Protein AF-A0A9D4L887-F1 (afdb_monomer)

Foldseek 3Di:
DDPPPDPLCAPVNVLVVLVPDPDPVSSVVSVVVVVLLVVVCVVVVHPDRPSRQDPVNVVVSVVVSVVVVVVVVVD

Radius of gyration: 14.47 Å; Cα contacts (8 Å, |Δi|>4): 22; chains: 1; bounding box: 28×32×41 Å

pLDDT: mean 73.72, std 16.01, range [36.66, 94.12]

Solvent-accessible surface area (backbone atoms only — not comparable to full-atom values): 4623 Å² total; per-residue (Å²): 132,82,85,82,74,75,82,81,60,43,66,69,52,52,53,52,55,40,68,69,46,88,48,64,68,57,33,56,48,53,56,48,52,52,53,53,51,54,53,49,36,53,73,74,70,47,86,74,54,80,67,76,52,50,73,70,58,45,51,52,51,51,53,52,50,57,55,54,61,51,62,67,72,78,111

Secondary structure (DSSP, 8-state):
----------HHHHHHHHHT-S-HHHHHHHHHHHHHHHHHHHHTT----TTT--HHHHHHHHHHHHHHHHHTT--

Organism: Dreissena polymorpha (NCBI:txid45954)

Structure (mmCIF, N/CA/C/O backbone):
data_AF-A0A9D4L887-F1
#
_entry.id   AF-A0A9D4L887-F1
#
loop_
_atom_site.group_PDB
_atom_site.id
_atom_site.type_symbol
_atom_site.label_atom_id
_atom_site.label_alt_id
_atom_site.label_comp_id
_atom_site.label_asym_id
_atom_site.label_entity_id
_atom_site.label_seq_id
_atom_site.pdbx_PDB_ins_code
_atom_site.Cartn_x
_atom_site.Cartn_y
_atom_site.Cartn_z
_atom_site.occupancy
_atom_site.B_iso_or_equiv
_atom_site.auth_seq_id
_atom_site.auth_comp_id
_atom_site.auth_asym_id
_atom_site.auth_atom_id
_atom_site.pdbx_PDB_model_num
ATOM 1 N N . MET A 1 1 ? -12.456 -12.717 -27.042 1.00 36.66 1 MET A N 1
ATOM 2 C CA . MET A 1 1 ? -11.169 -13.076 -26.416 1.00 36.66 1 MET A CA 1
ATOM 3 C C . MET A 1 1 ? -11.109 -12.300 -25.122 1.00 36.66 1 MET A C 1
ATOM 5 O O . MET A 1 1 ? -11.086 -11.078 -25.177 1.00 36.66 1 MET A O 1
ATOM 9 N N . ASP A 1 2 ? -11.222 -13.011 -24.006 1.00 45.41 2 ASP A N 1
ATOM 10 C CA . ASP A 1 2 ? -11.255 -12.455 -22.654 1.00 45.41 2 ASP A CA 1
ATOM 11 C C . ASP A 1 2 ? -9.914 -11.792 -22.325 1.00 45.41 2 ASP A C 1
ATOM 13 O O . ASP A 1 2 ? -8.910 -12.477 -22.134 1.00 45.41 2 ASP A O 1
ATOM 17 N N . LEU A 1 3 ? -9.901 -10.459 -22.282 1.00 44.41 3 LEU A N 1
ATOM 18 C CA . LEU A 1 3 ? -8.751 -9.654 -21.852 1.00 44.41 3 LEU A CA 1
ATOM 19 C C . LEU A 1 3 ? -8.693 -9.457 -20.326 1.00 44.41 3 LEU A C 1
ATOM 21 O O . LEU A 1 3 ? -7.821 -8.747 -19.843 1.00 44.41 3 LEU A O 1
ATOM 25 N N . ASP A 1 4 ? -9.582 -10.113 -19.578 1.00 46.12 4 ASP A N 1
ATOM 26 C CA . ASP A 1 4 ? -9.689 -9.999 -18.116 1.00 46.12 4 ASP A CA 1
ATOM 27 C C . ASP A 1 4 ? -8.982 -11.134 -17.359 1.00 46.12 4 ASP A C 1
ATOM 29 O O . ASP A 1 4 ? -9.166 -11.315 -16.154 1.00 46.12 4 ASP A O 1
ATOM 33 N N . ARG A 1 5 ? -8.154 -11.935 -18.040 1.00 45.75 5 ARG A N 1
ATOM 34 C CA . ARG A 1 5 ? -7.385 -12.984 -17.368 1.00 45.75 5 ARG A CA 1
ATOM 35 C C . ARG A 1 5 ? -6.017 -12.485 -16.935 1.00 45.75 5 ARG A C 1
ATOM 37 O O . ARG A 1 5 ? -5.107 -12.327 -17.739 1.00 45.75 5 ARG A O 1
ATOM 44 N N . HIS A 1 6 ? -5.909 -12.397 -15.614 1.00 44.97 6 HIS A N 1
ATOM 45 C CA . HIS A 1 6 ? -4.685 -12.464 -14.825 1.00 44.97 6 HIS A CA 1
ATOM 46 C C . HIS A 1 6 ? -3.875 -11.181 -14.764 1.00 44.97 6 HIS A C 1
ATOM 48 O O . HIS A 1 6 ? -2.795 -11.066 -15.332 1.00 44.97 6 HIS A O 1
ATOM 54 N N . ILE A 1 7 ? -4.328 -10.286 -13.894 1.00 49.50 7 ILE A N 1
ATOM 55 C CA . ILE A 1 7 ? -3.364 -9.611 -13.037 1.00 49.50 7 ILE A CA 1
ATOM 56 C C . ILE A 1 7 ? -3.723 -9.910 -11.580 1.00 49.50 7 ILE A C 1
ATOM 58 O O . ILE A 1 7 ? -4.174 -9.050 -10.832 1.00 49.50 7 ILE A O 1
ATOM 62 N N . ALA A 1 8 ? -3.551 -11.173 -11.187 1.00 45.81 8 ALA A N 1
ATOM 63 C CA . ALA A 1 8 ? -3.263 -11.468 -9.791 1.00 45.81 8 ALA A CA 1
ATOM 64 C C . ALA A 1 8 ? -1.822 -10.988 -9.568 1.00 45.81 8 ALA A C 1
ATOM 66 O O . ALA A 1 8 ? -0.878 -11.724 -9.832 1.00 45.81 8 ALA A O 1
ATOM 67 N N . VAL A 1 9 ? -1.661 -9.700 -9.246 1.00 54.28 9 VAL A N 1
ATOM 68 C CA . VAL A 1 9 ? -0.356 -9.134 -8.889 1.00 54.28 9 VAL A CA 1
ATOM 69 C C . VAL A 1 9 ? -0.039 -9.681 -7.503 1.00 54.28 9 VAL A C 1
ATOM 71 O O . VAL A 1 9 ? -0.667 -9.261 -6.532 1.00 54.28 9 VAL A O 1
ATOM 74 N N . SER A 1 10 ? 0.900 -10.617 -7.392 1.00 55.34 10 SER A N 1
ATOM 75 C CA . SER A 1 10 ? 1.428 -10.980 -6.074 1.00 55.34 10 SER A CA 1
ATOM 76 C C . SER A 1 10 ? 2.113 -9.759 -5.434 1.00 55.34 10 SER A C 1
ATOM 78 O O . SER A 1 10 ? 2.500 -8.797 -6.112 1.00 55.34 10 SER A O 1
ATOM 80 N N . ALA A 1 11 ? 2.279 -9.742 -4.113 1.00 55.16 11 ALA A N 1
ATOM 81 C CA . ALA A 1 11 ? 3.016 -8.676 -3.442 1.00 55.16 11 ALA A CA 1
ATOM 82 C C . ALA A 1 11 ? 4.465 -8.602 -3.962 1.00 55.16 11 ALA A C 1
ATOM 84 O O . ALA A 1 11 ? 5.007 -7.501 -4.110 1.00 55.16 11 ALA A O 1
ATOM 85 N N . GLU A 1 12 ? 5.048 -9.751 -4.316 1.00 56.16 12 GLU A N 1
ATOM 86 C CA . GLU A 1 12 ? 6.349 -9.864 -4.979 1.00 56.16 12 GLU A CA 1
ATOM 87 C C . GLU A 1 12 ? 6.347 -9.132 -6.339 1.00 56.16 12 GLU A C 1
ATOM 89 O O . GLU A 1 12 ? 7.228 -8.308 -6.596 1.00 56.16 12 GLU A O 1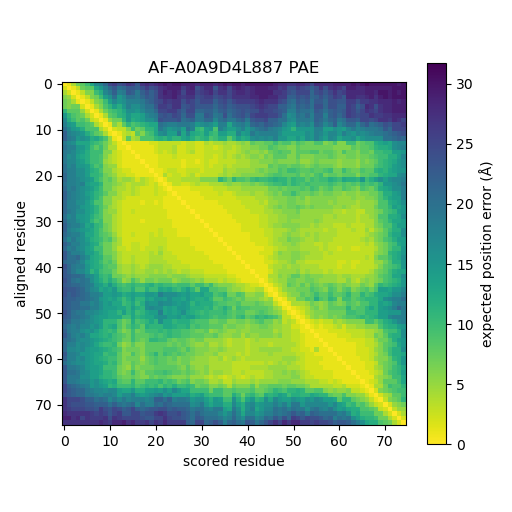
ATOM 94 N N . ASP A 1 13 ? 5.303 -9.315 -7.158 1.00 69.56 13 ASP A N 1
ATOM 95 C CA . ASP A 1 13 ? 5.145 -8.634 -8.455 1.00 69.56 13 ASP A CA 1
ATOM 96 C C . ASP A 1 13 ? 4.977 -7.116 -8.303 1.00 69.56 13 ASP A C 1
ATOM 98 O O . ASP A 1 13 ? 5.460 -6.340 -9.131 1.00 69.56 13 ASP A O 1
ATOM 102 N N . THR A 1 14 ? 4.336 -6.656 -7.225 1.00 76.38 14 THR A N 1
ATOM 103 C CA . THR A 1 14 ? 4.140 -5.219 -6.970 1.00 76.38 14 THR A CA 1
ATOM 104 C C . THR A 1 14 ? 5.462 -4.521 -6.646 1.00 76.38 14 THR A C 1
ATOM 106 O O . THR A 1 14 ? 5.760 -3.457 -7.201 1.00 76.38 14 THR A O 1
ATOM 109 N N . TYR A 1 15 ? 6.279 -5.099 -5.758 1.00 80.50 15 TYR A N 1
ATOM 110 C CA . TYR A 1 15 ? 7.579 -4.514 -5.417 1.00 80.50 15 TYR A CA 1
ATOM 111 C C . TYR A 1 15 ? 8.571 -4.621 -6.581 1.00 80.50 15 TYR A C 1
ATOM 113 O O . TYR A 1 15 ? 9.282 -3.648 -6.841 1.00 80.50 15 TYR A O 1
ATOM 121 N N . GLN A 1 16 ? 8.562 -5.728 -7.332 1.00 83.31 16 GLN A N 1
ATOM 122 C CA . GLN A 1 16 ? 9.367 -5.879 -8.550 1.00 83.31 16 GLN A CA 1
ATOM 123 C C . GLN A 1 16 ? 8.957 -4.877 -9.639 1.00 83.31 16 GLN A C 1
ATOM 125 O O . GLN A 1 16 ? 9.817 -4.243 -10.256 1.00 83.31 16 GLN A O 1
ATOM 130 N N . PHE A 1 17 ? 7.653 -4.652 -9.835 1.00 83.81 17 PHE A N 1
ATOM 131 C CA . PHE A 1 17 ? 7.150 -3.618 -10.739 1.00 83.81 17 PHE A CA 1
ATOM 132 C C . PHE A 1 17 ? 7.634 -2.226 -10.328 1.00 83.81 17 PHE A C 1
ATOM 134 O O . PHE A 1 17 ? 8.096 -1.455 -11.172 1.00 83.81 17 PHE A O 1
ATOM 141 N N . ILE A 1 18 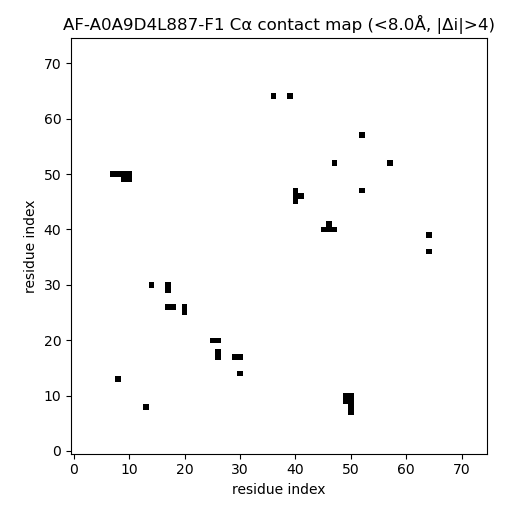? 7.570 -1.897 -9.037 1.00 86.44 18 ILE A N 1
ATOM 142 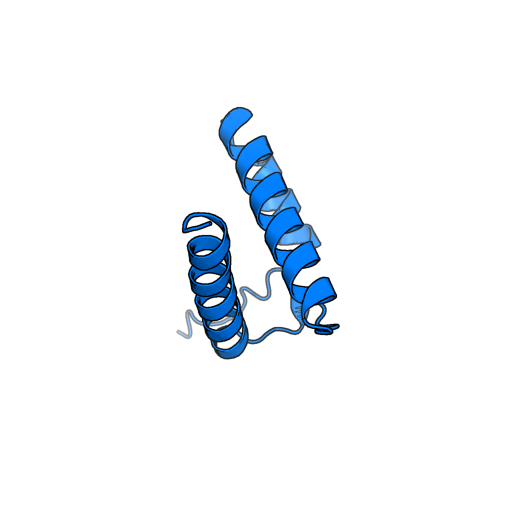C CA . ILE A 1 18 ? 8.065 -0.615 -8.532 1.00 86.44 18 ILE A CA 1
ATOM 143 C C . ILE A 1 18 ? 9.567 -0.485 -8.769 1.00 86.44 18 ILE A C 1
ATOM 145 O O . ILE A 1 18 ? 9.992 0.545 -9.284 1.00 86.44 18 ILE A O 1
ATOM 149 N N . ASP A 1 19 ? 10.357 -1.513 -8.463 1.00 88.56 19 ASP A N 1
ATOM 150 C CA . ASP A 1 19 ? 11.811 -1.497 -8.651 1.00 88.56 19 ASP A CA 1
ATOM 151 C C . ASP A 1 19 ? 12.239 -1.410 -10.123 1.00 88.56 19 ASP A C 1
ATOM 153 O O . ASP A 1 19 ? 13.306 -0.873 -10.420 1.00 88.56 19 ASP A O 1
ATOM 157 N N . SER A 1 20 ? 11.384 -1.832 -11.060 1.00 87.75 20 SER A N 1
ATOM 158 C CA . SER A 1 20 ? 11.616 -1.668 -12.502 1.00 87.75 20 SER A CA 1
ATOM 159 C C . SER A 1 20 ? 11.549 -0.206 -12.983 1.00 87.75 20 SER A C 1
ATOM 161 O O . SER A 1 20 ? 11.986 0.115 -14.096 1.00 87.75 20 SER A O 1
ATOM 163 N N . LYS A 1 21 ? 11.017 0.719 -12.168 1.00 87.06 21 LYS A N 1
ATOM 164 C CA . LYS A 1 21 ? 10.874 2.129 -12.552 1.00 87.06 21 LYS A CA 1
ATOM 165 C C . LYS A 1 21 ? 12.235 2.821 -12.603 1.00 87.06 21 LYS A C 1
ATOM 167 O O . LYS A 1 21 ? 12.991 2.848 -11.639 1.00 87.06 21 LYS A O 1
ATOM 172 N N . LYS A 1 22 ? 12.496 3.523 -13.710 1.00 85.00 22 LYS A N 1
ATOM 173 C CA . LYS A 1 22 ? 13.757 4.258 -13.936 1.00 85.00 22 LYS A CA 1
ATOM 174 C C . LYS A 1 22 ? 14.019 5.383 -12.927 1.00 85.00 22 LYS A C 1
ATOM 176 O O . LYS A 1 22 ? 15.167 5.758 -12.714 1.00 85.00 22 LYS A O 1
ATOM 181 N N . ASN A 1 23 ? 12.971 5.969 -12.345 1.00 94.12 23 ASN A N 1
ATOM 182 C CA . ASN A 1 23 ? 13.110 7.101 -11.435 1.00 94.12 23 ASN A CA 1
ATOM 183 C C . ASN A 1 23 ? 13.198 6.635 -9.977 1.00 94.12 23 ASN A C 1
ATOM 185 O O . ASN A 1 23 ? 12.182 6.357 -9.341 1.00 94.12 23 ASN A O 1
ATOM 189 N N . THR A 1 24 ? 14.404 6.665 -9.412 1.00 91.88 24 THR A N 1
ATOM 190 C CA . THR A 1 24 ? 14.679 6.272 -8.022 1.00 91.88 24 THR A CA 1
ATOM 191 C C . THR A 1 24 ? 13.867 7.056 -6.985 1.00 91.88 24 THR A C 1
ATOM 193 O O . THR A 1 24 ? 13.538 6.522 -5.926 1.00 91.88 24 THR A O 1
ATOM 196 N N . SER A 1 25 ? 13.529 8.324 -7.250 1.00 91.94 25 SER A N 1
ATOM 197 C CA . SER A 1 25 ? 12.691 9.112 -6.332 1.00 91.94 25 SER A CA 1
ATOM 198 C C . SER A 1 25 ? 11.250 8.601 -6.306 1.00 91.94 25 SER A C 1
ATOM 200 O O . SER A 1 25 ? 10.664 8.478 -5.230 1.00 91.94 25 SER A O 1
ATOM 202 N N . THR A 1 26 ? 10.719 8.217 -7.469 1.00 88.06 26 THR A N 1
ATOM 203 C CA . THR A 1 26 ? 9.416 7.560 -7.605 1.00 88.06 26 THR A CA 1
ATOM 204 C C . THR A 1 26 ? 9.424 6.197 -6.920 1.00 88.06 26 THR A C 1
ATOM 206 O O . THR A 1 26 ? 8.558 5.956 -6.093 1.00 88.06 26 THR A O 1
ATOM 209 N N . VAL A 1 27 ? 10.449 5.364 -7.145 1.00 89.81 27 VAL A N 1
ATOM 210 C CA . VAL A 1 27 ? 10.610 4.060 -6.465 1.00 89.81 27 VAL A CA 1
ATOM 211 C C . VAL A 1 27 ? 10.525 4.215 -4.944 1.00 89.81 27 VAL A C 1
ATOM 213 O O . VAL A 1 27 ? 9.739 3.545 -4.275 1.00 89.81 27 VAL A O 1
ATOM 216 N N . LYS A 1 28 ? 11.314 5.141 -4.379 1.00 90.25 28 LYS A N 1
ATOM 217 C CA . LYS A 1 28 ? 11.337 5.399 -2.931 1.00 90.25 28 LYS A CA 1
ATOM 218 C C . LYS A 1 28 ? 9.990 5.885 -2.401 1.00 90.25 28 LYS A C 1
ATOM 220 O O . LYS A 1 28 ? 9.623 5.532 -1.281 1.00 90.25 28 LYS A O 1
ATOM 225 N N . LYS A 1 29 ? 9.288 6.722 -3.167 1.00 90.69 29 LYS A N 1
ATOM 226 C CA . LYS A 1 29 ? 7.964 7.226 -2.798 1.00 90.69 29 LYS A CA 1
ATOM 227 C C . LYS A 1 29 ? 6.934 6.099 -2.811 1.00 90.69 29 LYS A C 1
ATOM 229 O O . LYS A 1 29 ? 6.262 5.904 -1.809 1.00 90.69 29 LYS A O 1
ATOM 234 N N . ASP A 1 30 ? 6.882 5.321 -3.882 1.00 87.62 30 ASP A N 1
ATOM 235 C CA . ASP A 1 30 ? 5.894 4.257 -4.049 1.00 87.62 30 ASP A CA 1
ATOM 236 C C . ASP A 1 30 ? 6.046 3.180 -2.963 1.00 87.62 30 ASP A C 1
ATOM 238 O O . ASP A 1 30 ? 5.066 2.805 -2.322 1.00 87.62 30 ASP A O 1
ATOM 242 N N . LYS A 1 31 ? 7.283 2.760 -2.651 1.00 88.44 31 LYS A N 1
ATOM 243 C CA . LYS A 1 31 ? 7.546 1.842 -1.524 1.00 88.44 31 LYS A CA 1
ATOM 244 C C . LYS A 1 31 ? 7.087 2.417 -0.182 1.00 88.44 31 LYS A C 1
ATOM 246 O O . LYS A 1 31 ? 6.572 1.688 0.664 1.00 88.44 31 LYS A O 1
ATOM 251 N N . ARG A 1 32 ? 7.275 3.724 0.030 1.00 88.75 32 ARG A N 1
ATOM 252 C CA . ARG A 1 32 ? 6.825 4.412 1.248 1.00 88.75 32 ARG A CA 1
ATOM 253 C C . ARG A 1 32 ? 5.302 4.442 1.339 1.00 88.75 32 ARG A C 1
ATOM 255 O O . ARG A 1 32 ? 4.773 4.213 2.422 1.00 88.75 32 ARG A O 1
ATOM 262 N N . ASP A 1 33 ? 4.621 4.709 0.231 1.00 85.94 33 ASP A N 1
ATOM 263 C CA . ASP A 1 33 ? 3.162 4.767 0.175 1.00 85.94 33 ASP A CA 1
ATOM 264 C C . ASP A 1 33 ? 2.547 3.379 0.440 1.00 85.94 33 ASP A C 1
ATOM 266 O O . ASP A 1 33 ? 1.632 3.276 1.258 1.00 85.94 33 ASP A O 1
ATOM 270 N N . ILE A 1 34 ? 3.120 2.301 -0.119 1.00 85.12 34 ILE A N 1
ATOM 271 C CA . ILE A 1 34 ? 2.715 0.918 0.203 1.00 85.12 34 ILE A CA 1
ATOM 272 C C . ILE A 1 34 ? 2.909 0.612 1.687 1.00 85.12 34 ILE A C 1
ATOM 274 O O . ILE A 1 34 ? 1.995 0.108 2.339 1.00 85.12 34 ILE A O 1
ATOM 278 N N . ASN A 1 35 ? 4.079 0.934 2.246 1.00 86.06 35 ASN A N 1
ATOM 279 C CA . ASN A 1 35 ? 4.335 0.694 3.665 1.00 86.06 35 ASN A CA 1
ATOM 280 C C . ASN A 1 35 ? 3.337 1.452 4.546 1.00 86.06 35 ASN A C 1
ATOM 282 O O . ASN A 1 35 ? 2.825 0.892 5.510 1.00 86.06 35 ASN A O 1
ATOM 286 N N . ARG A 1 36 ? 3.004 2.700 4.193 1.00 85.94 36 ARG A N 1
ATOM 287 C CA . ARG A 1 36 ? 2.016 3.499 4.923 1.00 85.94 36 ARG A CA 1
ATOM 288 C C . ARG A 1 36 ? 0.623 2.869 4.882 1.00 85.94 36 ARG A C 1
ATOM 290 O O . ARG A 1 36 ? -0.066 2.882 5.899 1.00 85.94 36 ARG A O 1
ATOM 297 N N . PHE A 1 37 ? 0.221 2.321 3.738 1.00 83.94 37 PHE A N 1
ATOM 298 C CA . PHE A 1 37 ? -1.050 1.614 3.601 1.00 83.94 37 PHE A CA 1
ATOM 299 C C . PHE A 1 37 ? -1.086 0.332 4.447 1.00 83.94 37 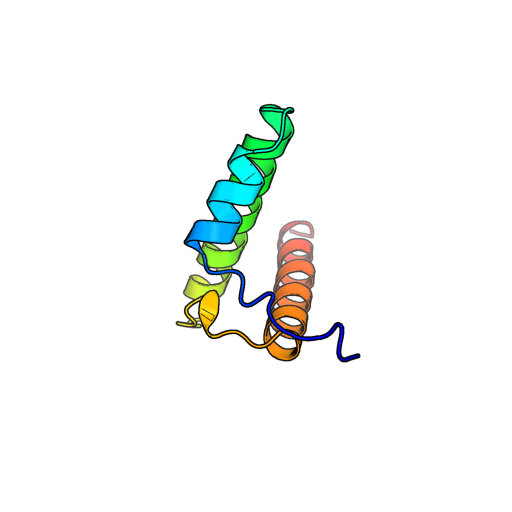PHE A C 1
ATOM 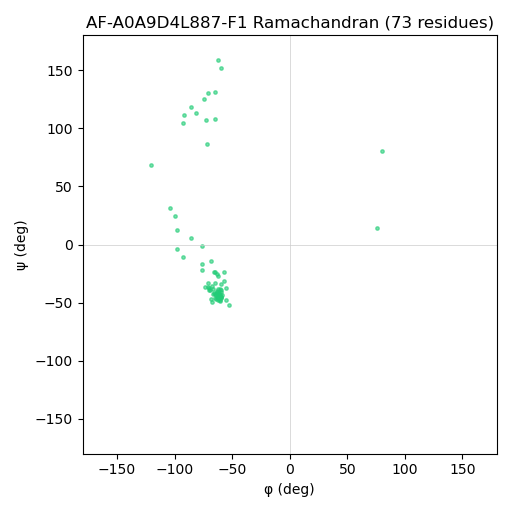301 O O . PHE A 1 37 ? -2.025 0.142 5.215 1.00 83.94 37 PHE A O 1
ATOM 308 N N . ARG A 1 38 ? -0.024 -0.489 4.406 1.00 82.38 38 ARG A N 1
ATOM 309 C CA . ARG A 1 38 ? 0.111 -1.690 5.255 1.00 82.38 38 ARG A CA 1
ATOM 310 C C . ARG A 1 38 ? 0.053 -1.359 6.747 1.00 82.38 38 ARG A C 1
ATOM 312 O O . ARG A 1 38 ? -0.642 -2.031 7.502 1.00 82.38 38 ARG A O 1
ATOM 319 N N . THR A 1 39 ? 0.742 -0.299 7.175 1.00 85.06 39 THR A N 1
ATOM 320 C CA . THR A 1 39 ? 0.669 0.172 8.565 1.00 85.06 39 THR A CA 1
ATOM 321 C C . THR A 1 39 ? -0.748 0.592 8.941 1.00 85.06 39 THR A C 1
ATOM 323 O O . THR A 1 39 ? -1.201 0.259 10.029 1.00 85.06 39 THR A O 1
ATOM 326 N N . TRP A 1 40 ? -1.462 1.300 8.060 1.00 86.56 40 TRP A N 1
ATOM 327 C CA . TRP A 1 40 ? -2.844 1.694 8.334 1.00 86.56 40 TRP A CA 1
ATOM 328 C C . TRP A 1 40 ? -3.783 0.488 8.454 1.00 86.56 40 TRP A C 1
ATOM 330 O O . TRP A 1 40 ? -4.543 0.442 9.414 1.00 86.56 40 TRP A O 1
ATOM 340 N N . LEU A 1 41 ? -3.680 -0.510 7.567 1.00 83.50 41 LEU A N 1
ATOM 341 C CA . LEU A 1 41 ? -4.455 -1.754 7.687 1.00 83.50 41 LEU A CA 1
ATOM 342 C C . LEU A 1 41 ? -4.233 -2.419 9.054 1.00 83.50 41 LEU A C 1
ATOM 344 O O . LEU A 1 41 ? -5.192 -2.710 9.764 1.00 83.50 41 LEU A O 1
ATOM 348 N N . SER A 1 42 ? -2.971 -2.547 9.478 1.00 82.50 42 SER A N 1
ATOM 349 C CA . SER A 1 42 ? -2.636 -3.108 10.792 1.00 82.50 42 SER A CA 1
ATOM 350 C C . SER A 1 42 ? -3.226 -2.306 11.961 1.00 82.50 42 SER A C 1
ATOM 352 O O . SER A 1 42 ? -3.667 -2.909 12.937 1.00 82.50 42 SER A O 1
ATOM 354 N N . VAL A 1 43 ? -3.258 -0.970 11.877 1.00 81.69 43 VAL A N 1
ATOM 355 C CA . VAL A 1 43 ? -3.860 -0.102 12.909 1.00 81.69 43 VAL A CA 1
ATOM 356 C C . VAL A 1 43 ? -5.378 -0.272 12.985 1.00 81.69 43 VAL A C 1
ATOM 358 O O . VAL A 1 43 ? -5.939 -0.230 14.076 1.00 81.69 43 VAL A O 1
ATOM 361 N N . GLU A 1 44 ? -6.045 -0.494 11.853 1.00 81.31 44 GLU A N 1
ATOM 362 C CA . GLU A 1 44 ?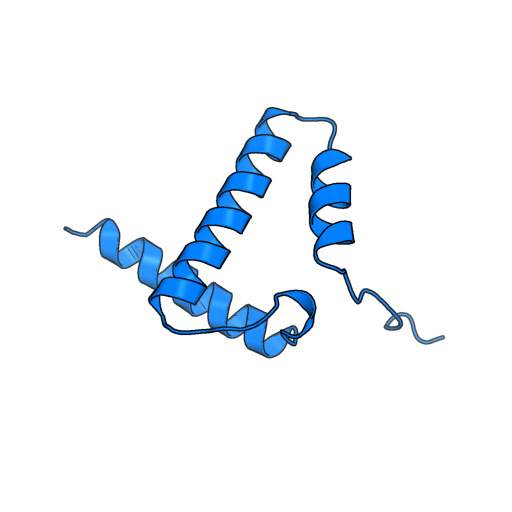 -7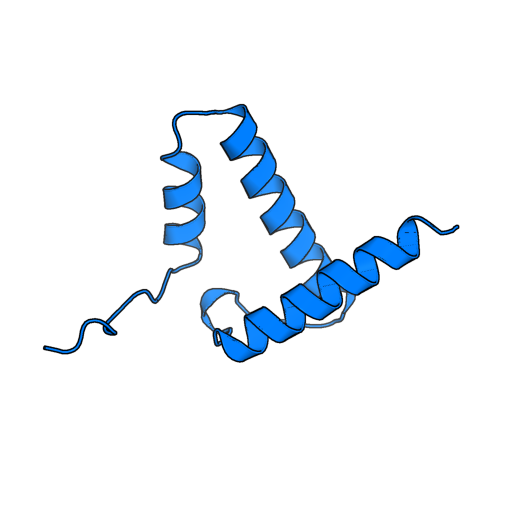.489 -0.764 11.807 1.00 81.31 44 GLU A CA 1
ATOM 363 C C . GLU A 1 44 ? -7.839 -2.201 12.244 1.00 81.31 44 GLU A C 1
ATOM 365 O O . GLU A 1 44 ? -9.016 -2.551 12.290 1.00 81.31 44 GLU A O 1
ATOM 370 N N . GLY A 1 45 ? -6.843 -3.030 12.589 1.00 78.94 45 GLY A N 1
ATOM 371 C CA . GLY A 1 45 ? -7.036 -4.434 12.964 1.00 78.94 45 GLY A CA 1
ATOM 372 C C . GLY A 1 45 ? -7.320 -5.354 11.773 1.00 78.94 45 GLY A C 1
ATOM 373 O O . GLY A 1 45 ? -7.759 -6.485 11.961 1.00 78.94 45 GLY A O 1
ATOM 374 N N . GLU A 1 46 ? -7.070 -4.874 10.557 1.00 79.81 46 GLU A N 1
ATOM 375 C CA . GLU A 1 46 ? -7.285 -5.598 9.311 1.00 79.81 46 GLU A CA 1
ATOM 376 C C . GLU A 1 46 ? -6.040 -6.451 9.008 1.00 79.81 46 GLU A C 1
ATOM 378 O O . GLU A 1 46 ? -4.939 -5.924 8.833 1.00 79.81 46 GLU A O 1
ATOM 383 N N . SER A 1 47 ? -6.197 -7.776 8.951 1.00 68.62 47 SER A N 1
ATOM 384 C CA . SER A 1 47 ? -5.101 -8.739 8.735 1.00 68.62 47 SER A CA 1
ATOM 385 C C . SER A 1 47 ? -5.084 -9.311 7.316 1.00 68.62 47 SER A C 1
ATOM 387 O O . SER A 1 47 ? -4.763 -10.482 7.120 1.00 68.62 47 SER A O 1
ATOM 389 N N . TRP A 1 48 ? -5.514 -8.521 6.336 1.00 69.12 48 TRP A N 1
ATOM 390 C CA . TRP A 1 48 ? -5.579 -8.978 4.954 1.00 69.12 48 TRP A CA 1
ATOM 391 C C . TRP A 1 48 ? -4.180 -9.042 4.352 1.00 69.12 48 TRP A C 1
ATOM 393 O O . TRP A 1 48 ? -3.467 -8.034 4.312 1.00 69.12 48 TRP A O 1
ATOM 403 N N . GLU A 1 49 ? -3.821 -10.207 3.823 1.00 67.06 49 GLU A N 1
ATOM 404 C CA . GLU A 1 49 ? -2.720 -10.300 2.875 1.00 67.06 49 GLU A CA 1
ATOM 405 C C . GLU A 1 49 ? -3.117 -9.528 1.615 1.00 67.06 49 GLU A C 1
ATOM 407 O O . GLU A 1 49 ? -4.222 -9.694 1.100 1.00 67.06 49 GLU A O 1
ATOM 412 N N . LEU A 1 50 ? -2.238 -8.649 1.117 1.00 64.56 50 LEU A N 1
ATOM 413 C CA . LEU A 1 50 ? -2.552 -7.780 -0.033 1.00 64.56 50 LEU A CA 1
ATOM 414 C C . LEU A 1 50 ? -2.963 -8.571 -1.287 1.00 64.56 50 LEU A C 1
ATOM 416 O O . LEU A 1 50 ? -3.639 -8.026 -2.154 1.00 64.56 50 LEU A O 1
ATOM 420 N N . GLU A 1 51 ? -2.546 -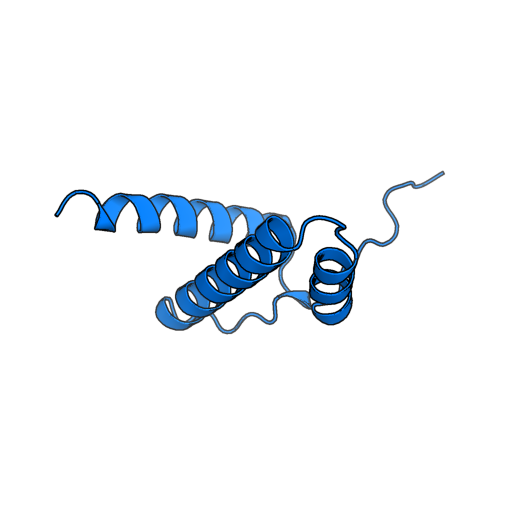9.832 -1.363 1.00 66.81 51 GLU A N 1
ATOM 421 C CA . GLU A 1 51 ? -2.815 -10.772 -2.453 1.00 66.81 51 GLU A CA 1
ATOM 422 C C . GLU A 1 51 ? -4.247 -11.335 -2.411 1.00 66.81 51 GLU A C 1
ATOM 424 O O . GLU A 1 51 ? -4.781 -11.720 -3.449 1.00 66.81 51 GLU A O 1
ATOM 429 N N . ASP A 1 52 ? -4.895 -11.305 -1.241 1.00 71.62 52 ASP A N 1
ATOM 430 C CA . ASP A 1 52 ? -6.251 -11.826 -1.011 1.00 71.62 52 ASP A CA 1
ATOM 431 C C . ASP A 1 52 ? -7.330 -10.730 -1.064 1.00 71.62 52 ASP A C 1
ATOM 433 O O . ASP A 1 52 ? -8.532 -11.000 -0.960 1.00 71.62 52 ASP A O 1
ATOM 437 N N . ILE A 1 53 ? -6.923 -9.469 -1.225 1.00 74.75 53 ILE A N 1
ATOM 438 C CA . ILE A 1 53 ? -7.847 -8.338 -1.282 1.00 74.75 53 ILE A CA 1
ATOM 439 C C . ILE A 1 53 ? -8.421 -8.233 -2.696 1.00 74.75 53 ILE A C 1
ATOM 441 O O . ILE A 1 53 ? -7.728 -7.872 -3.649 1.00 74.75 53 ILE A O 1
ATOM 445 N N . SER A 1 54 ? -9.725 -8.479 -2.835 1.00 80.56 54 SER A N 1
ATOM 446 C CA . SER A 1 54 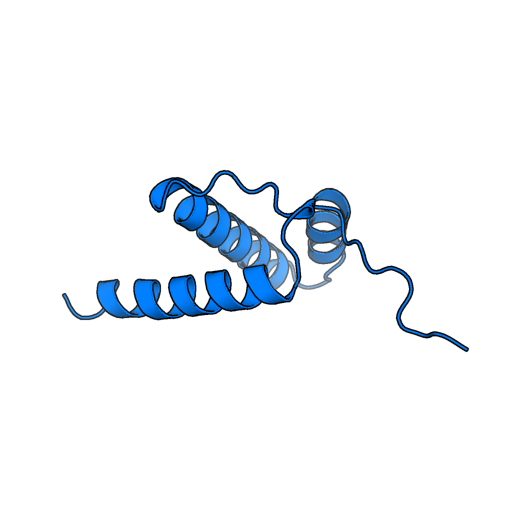? -10.424 -8.210 -4.094 1.00 80.56 54 SER A CA 1
ATOM 447 C C . SER A 1 54 ? -10.331 -6.726 -4.462 1.00 80.56 54 SER A C 1
ATOM 449 O O . SER A 1 54 ? -10.261 -5.857 -3.590 1.00 80.56 54 SER A O 1
ATOM 451 N N . SER A 1 55 ? -10.382 -6.396 -5.755 1.00 80.12 55 SER A N 1
ATOM 452 C CA . SER A 1 55 ? -10.284 -4.997 -6.192 1.00 80.12 55 SER A CA 1
ATOM 453 C C . SER A 1 55 ? -11.338 -4.100 -5.531 1.00 80.12 55 SER A C 1
ATOM 455 O O . SER A 1 55 ? -11.026 -2.981 -5.142 1.00 80.12 55 SER A O 1
ATOM 457 N N . GLU A 1 56 ? -12.561 -4.600 -5.333 1.00 81.19 56 GLU A N 1
ATOM 458 C CA . GLU A 1 56 ? -13.644 -3.877 -4.653 1.00 81.19 56 GLU A CA 1
ATOM 459 C C . GLU A 1 56 ? -13.301 -3.547 -3.192 1.00 81.19 56 GLU A C 1
ATOM 461 O O . GLU A 1 56 ? -13.416 -2.394 -2.766 1.00 81.19 56 GLU A O 1
ATOM 466 N N . VAL A 1 57 ? -12.797 -4.530 -2.443 1.00 80.19 57 VAL A N 1
ATOM 467 C CA . VAL A 1 57 ? -12.377 -4.344 -1.047 1.00 80.19 57 VAL A CA 1
ATOM 468 C C . VAL A 1 57 ? -11.164 -3.411 -0.970 1.00 80.19 57 VAL A C 1
ATOM 470 O O . VAL A 1 57 ? -11.116 -2.524 -0.115 1.00 80.19 57 VAL A O 1
ATOM 473 N N . LEU A 1 58 ? -10.225 -3.521 -1.917 1.00 81.88 58 LEU A N 1
ATOM 474 C CA . LEU A 1 58 ? -9.080 -2.618 -2.018 1.00 81.88 58 LEU A CA 1
ATOM 475 C C . LEU A 1 58 ? -9.533 -1.171 -2.239 1.00 81.88 58 LEU A C 1
ATOM 477 O O . LEU A 1 58 ? -9.015 -0.265 -1.586 1.00 81.88 58 LEU A O 1
ATOM 481 N N . TYR A 1 59 ? -10.518 -0.935 -3.111 1.00 82.19 59 TYR A N 1
ATOM 482 C CA . TYR A 1 59 ? -11.069 0.404 -3.328 1.00 82.19 59 TYR A CA 1
ATOM 483 C C . TYR A 1 59 ? -11.704 0.974 -2.058 1.00 82.19 59 TYR A C 1
ATOM 485 O O . TYR A 1 59 ? -11.480 2.145 -1.740 1.00 82.19 59 TYR A O 1
ATOM 493 N N . MET A 1 60 ? -12.438 0.159 -1.296 1.00 83.94 60 MET A N 1
ATOM 494 C CA . MET A 1 60 ? -13.009 0.580 -0.014 1.00 83.94 60 MET A CA 1
ATOM 495 C C . MET A 1 60 ? -11.925 0.933 1.013 1.00 83.94 60 MET A C 1
ATOM 497 O O . MET A 1 60 ? -12.010 1.979 1.665 1.00 83.94 60 MET A O 1
ATOM 501 N N . PHE A 1 61 ? -10.881 0.109 1.135 1.00 84.19 61 PHE A N 1
ATOM 502 C CA . PHE A 1 61 ? -9.755 0.381 2.028 1.00 84.19 61 PHE A CA 1
ATOM 503 C C . PHE A 1 61 ? -8.973 1.624 1.615 1.00 84.19 61 PHE A C 1
ATOM 505 O O . PHE A 1 61 ? -8.673 2.462 2.462 1.00 84.19 61 PHE A O 1
ATOM 512 N N . MET A 1 62 ? -8.714 1.810 0.323 1.00 83.81 62 MET A N 1
ATOM 513 C CA . MET A 1 62 ? -8.050 3.007 -0.190 1.00 83.81 62 MET A CA 1
ATOM 514 C C . MET A 1 62 ? -8.882 4.268 0.066 1.00 83.81 62 MET A C 1
ATOM 516 O O . MET A 1 62 ? -8.337 5.285 0.497 1.00 83.81 62 MET A O 1
ATOM 520 N N . ALA A 1 63 ? -10.205 4.213 -0.116 1.00 85.56 63 ALA A N 1
ATOM 521 C CA . ALA A 1 63 ? -11.091 5.327 0.215 1.00 85.56 63 ALA A CA 1
ATOM 522 C C . ALA A 1 63 ? -11.027 5.677 1.711 1.00 85.56 63 ALA A C 1
ATOM 524 O O . ALA A 1 63 ? -10.835 6.845 2.062 1.00 85.56 63 ALA A O 1
ATOM 525 N N . ARG A 1 64 ? -11.112 4.675 2.600 1.00 83.94 64 ARG A N 1
ATOM 526 C CA . ARG A 1 64 ? -10.975 4.867 4.055 1.00 83.94 64 ARG A CA 1
ATOM 527 C C . ARG A 1 64 ? -9.605 5.435 4.426 1.00 83.94 64 ARG A C 1
ATOM 529 O O . ARG A 1 64 ? -9.549 6.393 5.192 1.00 83.94 64 ARG A O 1
ATOM 536 N N . PHE A 1 65 ? -8.532 4.915 3.838 1.00 84.12 65 PHE A N 1
ATOM 537 C CA . PHE A 1 65 ? -7.161 5.381 4.040 1.00 84.12 65 PHE A CA 1
ATOM 538 C C . PHE A 1 65 ? -6.969 6.851 3.637 1.00 84.12 65 PHE A C 1
ATOM 540 O O . PHE A 1 65 ? -6.387 7.641 4.381 1.00 84.12 65 PHE A O 1
ATOM 547 N N . PHE A 1 66 ? -7.483 7.269 2.476 1.00 79.38 66 PHE A N 1
ATOM 548 C CA . PHE A 1 66 ? -7.372 8.668 2.049 1.00 79.38 66 PHE A CA 1
ATOM 549 C C . PHE A 1 66 ? -8.245 9.614 2.880 1.00 79.38 66 PHE A C 1
ATOM 551 O O . PHE A 1 66 ? -7.851 10.759 3.118 1.00 79.38 66 PHE A O 1
ATOM 558 N N . LEU A 1 67 ? -9.406 9.151 3.350 1.00 79.31 67 LEU A N 1
ATOM 559 C CA . LEU A 1 67 ? -10.264 9.918 4.254 1.00 79.31 67 LEU A CA 1
ATOM 560 C C . LEU A 1 67 ? -9.649 10.048 5.656 1.00 79.31 67 LEU A C 1
ATOM 562 O O . LEU A 1 67 ? -9.706 11.128 6.245 1.00 79.31 67 LEU A O 1
ATOM 566 N N . SER A 1 68 ? -9.016 8.996 6.182 1.00 70.81 68 SER A N 1
ATOM 567 C CA . SER A 1 68 ? -8.340 9.021 7.485 1.00 70.81 68 SER A CA 1
ATOM 568 C C . SER A 1 68 ? -7.061 9.864 7.451 1.00 70.81 68 SER A C 1
ATOM 570 O O . SER A 1 68 ? -6.808 10.634 8.377 1.00 70.81 68 SER A O 1
ATOM 572 N N . ALA A 1 69 ? -6.310 9.839 6.345 1.00 62.69 69 ALA A N 1
ATOM 573 C CA . ALA A 1 69 ? -5.131 10.682 6.151 1.00 62.69 69 ALA A CA 1
ATOM 574 C C . ALA A 1 69 ? -5.445 12.192 6.124 1.00 62.69 69 ALA A C 1
ATOM 576 O O . ALA A 1 69 ? -4.566 12.993 6.448 1.00 62.69 69 ALA A O 1
ATOM 577 N N . ARG A 1 70 ? -6.675 12.594 5.760 1.00 54.88 70 ARG A N 1
ATOM 578 C CA . ARG A 1 70 ? -7.124 13.999 5.824 1.00 54.88 70 ARG A CA 1
ATOM 579 C C . ARG A 1 70 ? -7.389 14.464 7.257 1.00 54.88 70 ARG A C 1
ATOM 581 O O . ARG A 1 70 ? -7.014 15.581 7.586 1.00 54.88 70 ARG A O 1
ATOM 588 N N . LYS A 1 71 ? -7.926 13.599 8.126 1.00 52.56 71 LYS A N 1
ATOM 589 C CA . LYS A 1 71 ? -8.244 13.952 9.525 1.00 52.56 71 LYS A CA 1
ATOM 590 C C . LYS A 1 71 ? -7.018 14.294 10.380 1.00 52.56 71 LYS A C 1
ATOM 592 O O . LYS A 1 71 ? -7.154 15.015 11.356 1.00 52.56 71 LYS A O 1
ATOM 597 N N . VAL A 1 72 ? -5.825 13.820 10.013 1.00 51.50 72 VAL A N 1
ATOM 598 C CA . VAL A 1 72 ? -4.571 14.133 10.733 1.00 51.50 72 VAL A CA 1
ATOM 599 C C . VAL A 1 72 ? -4.064 15.554 10.436 1.00 51.50 72 VAL A C 1
ATOM 601 O O . VAL A 1 72 ? -3.229 16.062 11.172 1.00 51.50 72 VAL A O 1
ATOM 604 N N . LYS A 1 73 ? -4.539 16.209 9.365 1.00 45.41 73 LYS A N 1
ATOM 605 C CA . LYS A 1 73 ? -4.099 17.564 8.983 1.00 45.41 73 LYS A CA 1
ATOM 606 C C . LYS A 1 73 ? -4.951 18.702 9.550 1.00 45.41 73 LYS A C 1
ATOM 608 O O . LYS A 1 73 ? -4.518 19.843 9.448 1.00 45.41 73 LYS A O 1
ATOM 613 N N . ASP A 1 74 ? -6.103 18.390 10.136 1.00 41.09 74 ASP A N 1
ATOM 614 C CA . ASP A 1 74 ? -7.021 19.375 10.724 1.00 41.09 74 ASP A CA 1
ATOM 615 C C . ASP A 1 74 ? -6.884 19.469 12.258 1.00 41.09 74 ASP A C 1
ATOM 617 O O . ASP A 1 74 ? -7.830 19.862 12.937 1.00 41.09 74 ASP A O 1
ATOM 621 N N . ASN A 1 75 ? -5.717 19.104 12.808 1.00 38.88 75 ASN A N 1
ATOM 622 C CA . ASN A 1 75 ? -5.401 19.232 14.233 1.00 38.88 75 ASN A CA 1
ATOM 623 C C . ASN A 1 75 ? -4.051 19.924 14.442 1.00 38.88 75 ASN A C 1
ATOM 625 O O . ASN A 1 75 ? -3.058 19.452 13.841 1.00 38.88 75 ASN A O 1
#

Mean predicted aligned error: 10.28 Å

Sequence (75 aa):
MDLDRHIAVSAEDTYQFIDSKKNTSTVKKDKRDINRFRTWLSVEGESWELEDISSEVLYMFMARFFLSARKVKDN